Protein 1ORY (pdb70)

Secondary structure (P-SEA, 3-state):
ccccccccccccaaaaaaaaaaaaaaaaaaaaaaccccccaaaaaaaaaaaaaaaaaaaaaaaacccccccaaaaaaaaaaaaaaaaaacccccaaaaaaaaaaaaaaaaaaaaaaaac/caaaaaaaaaaaaaaaaaaaaaaaaacccccaaaaaaaac

CATH classification: 1.20.120.340

Radius of gyration: 15.21 Å; Cα contacts (8 Å, |Δi|>4): 193; chains: 2; bounding box: 34×36×42 Å

InterPro domains:
  IPR003713 Flagellar protein FliS [PF02561] (6-120)
  IPR003713 Flagellar protein FliS [PTHR34773] (3-123)
  IPR003713 Flagellar protein FliS [TIGR00208] (3-121)
  IPR003713 Flagellar protein FliS [cd16098] (18-120)
  IPR036584 Flagellar protein FliS superfamily [SSF101116] (3-123)

Organism: Aquifex aeolicus (strain VF5) (NCBI:txid224324)

Foldseek 3Di:
DDDLVVCVVVDDPLSVLLSLLVLLLVLLVLLLVLVVVCVDPVSVVSNLVSLVSNLVSLVVVLVVQDCVVCPVVNVVSNVVSVVSNVLSPDPDRDSVNSVVVSVVSVVVSVVSVVVVVVD/DVVVVVVVVVVVVVCCVPVVVVVCVVPVPDDVVVVVVVVD

Sequence (159 aa):
EAYFQNQVETATPLEQIILLYDKAIECLERAIEIYDQVNELEKRKEFVENIDRVYDIISALKSFLDHEKGKEIAKNLDTIYTIILNTLVKVDKTKEELQKILEILKDLREAWEEVKKKVNVDFAKEMTEFTKYQIRMQSGVAMLAQANALPQLVLQLLR

B-factor: mean 51.85, std 15.75, range [20.42, 112.34]

Solvent-accessible surface area: 8560 Å² total; per-residue (Å²): 179,64,113,28,42,111,66,3,135,123,15,68,78,8,46,15,0,14,16,0,0,24,33,0,5,78,12,0,72,76,0,20,108,1,56,109,75,54,153,114,151,100,57,120,104,48,20,58,102,20,12,73,68,0,78,68,0,0,38,6,0,61,84,17,17,40,94,154,122,0,121,87,0,0,140,26,0,32,40,0,0,44,16,0,19,86,8,4,96,83,151,93,35,53,66,91,18,0,69,54,0,24,85,0,0,85,44,0,56,99,0,0,64,38,1,83,141,165,117,124,11,77,106,0,52,120,36,0,114,120,0,29,106,17,0,80,167,62,31,46,24,0,53,88,0,0,18,71,16,128,62,134,58,0,42,114,13,0,182

Nearest PDB structures (foldseek):
  1ory-assembly1_A  TM=1.008E+00  e=1.054E-14  Aquifex aeolicus VF5
  4iwb-assembly1_A  TM=9.654E-01  e=6.497E-13  Aquifex aeolicus
  4iwb-assembly2_B  TM=9.941E-01  e=4.965E-12  Aquifex aeolicus
  1orj-assembly2_B  TM=9.659E-01  e=3.232E-11  Aquifex aeolicus VF5
  1orj-assembly1_A  TM=9.182E-01  e=3.795E-11  Aquifex aeolicus VF5

Structure (mmCIF, N/CA/C/O backbone):
data_1ORY
#
_entry.id   1ORY
#
_cell.length_a   166.241
_cell.length_b   166.241
_cell.length_c   166.241
_cell.angle_alpha   90.00
_cell.angle_beta   90.00
_cell.angle_gamma   90.00
#
_symmetry.space_group_name_H-M   'I 41 3 2'
#
loop_
_entity.id
_entity.type
_entity.pdbx_description
1 polymer 'flagellar protein FliS'
2 polymer Flagellin
3 non-polymer 'PHOSPHATE ION'
4 water water
#
loop_
_atom_site.group_PDB
_atom_site.id
_atom_site.type_symbol
_atom_site.label_atom_id
_atom_site.label_alt_id
_atom_site.label_comp_id
_atom_site.label_asym_id
_atom_site.label_entity_id
_atom_site.label_seq_id
_atom_site.pdbx_PDB_ins_code
_atom_site.Cartn_x
_atom_site.Cartn_y
_atom_site.Cartn_z
_atom_site.occupancy
_atom_site.B_iso_or_equiv
_atom_site.auth_seq_id
_atom_site.auth_comp_id
_atom_site.auth_asym_id
_atom_site.auth_atom_id
_atom_site.pdbx_PDB_model_num
ATOM 1 N N . GLU A 1 6 ? 134.263 128.881 109.852 1.00 65.73 1006 GLU A N 1
ATOM 2 C CA . GLU A 1 6 ? 134.767 130.291 109.872 1.00 64.40 1006 GLU A CA 1
ATOM 3 C C . GLU A 1 6 ? 136.069 130.578 110.622 1.00 60.86 1006 GLU A C 1
ATOM 4 O O . GLU A 1 6 ? 136.329 130.063 111.715 1.00 60.26 1006 GLU A O 1
ATOM 10 N N . ALA A 1 7 ? 136.894 131.422 110.012 1.00 53.95 1007 ALA A N 1
ATOM 11 C CA . ALA A 1 7 ? 138.238 131.643 110.514 1.00 48.32 1007 ALA A CA 1
ATOM 12 C C . ALA A 1 7 ? 138.128 132.627 111.679 1.00 44.56 1007 ALA A C 1
ATOM 13 O O . ALA A 1 7 ? 137.233 133.475 111.690 1.00 44.13 1007 ALA A O 1
ATOM 15 N N . TYR A 1 8 ? 139.007 132.500 112.667 1.00 37.69 1008 TYR A N 1
ATOM 16 C CA . TYR A 1 8 ? 139.106 133.462 113.756 1.00 37.54 1008 TYR A CA 1
ATOM 17 C C . TYR A 1 8 ? 139.388 134.885 113.221 1.00 40.43 1008 TYR A C 1
ATOM 18 O O . TYR A 1 8 ? 140.473 135.158 112.689 1.00 37.60 1008 TYR A O 1
ATOM 27 N N . PHE A 1 9 ? 138.425 135.797 113.400 1.00 42.58 1009 PHE A N 1
ATOM 28 C CA . PHE A 1 9 ? 138.541 137.191 112.942 1.00 37.34 1009 PHE A CA 1
ATOM 29 C C . PHE A 1 9 ? 139.870 137.846 113.299 1.00 36.96 1009 PHE A C 1
ATOM 30 O O . PHE A 1 9 ? 140.449 138.519 112.457 1.00 39.27 1009 PHE A O 1
ATOM 38 N N . GLN A 1 10 ? 140.352 137.705 114.525 1.00 35.49 1010 GLN A N 1
ATOM 39 C CA . GLN A 1 10 ? 141.512 138.472 114.986 1.00 37.53 1010 GLN A CA 1
ATOM 40 C C . GLN A 1 10 ? 142.739 138.135 114.157 1.00 41.35 1010 GLN A C 1
ATOM 41 O O . GLN A 1 10 ? 143.695 138.913 114.046 1.00 37.58 1010 GLN A O 1
ATOM 47 N N . ASN A 1 11 ? 142.719 136.911 113.652 1.00 39.55 1011 ASN A N 1
ATOM 48 C CA . ASN A 1 11 ? 143.829 136.462 112.853 1.00 43.25 1011 ASN A CA 1
ATOM 49 C C . ASN A 1 11 ? 143.806 137.047 111.439 1.00 44.55 1011 ASN A C 1
ATOM 50 O O . ASN A 1 11 ? 144.682 136.762 110.638 1.00 45.77 1011 ASN A O 1
ATOM 55 N N . GLN A 1 12 ? 142.801 137.838 111.092 1.00 42.09 1012 GLN A N 1
ATOM 56 C CA . GLN A 1 12 ? 142.738 138.291 109.717 1.00 39.70 1012 GLN A CA 1
ATOM 57 C C . GLN A 1 12 ? 143.215 139.722 109.653 1.00 41.03 1012 GLN A C 1
ATOM 58 O O . GLN A 1 12 ? 143.495 140.233 108.584 1.00 41.49 1012 GLN A O 1
ATOM 64 N N . VAL A 1 13 ? 143.387 140.360 110.808 1.00 39.32 1013 VAL A N 1
ATOM 65 C CA . VAL A 1 13 ? 143.780 141.737 110.745 1.00 40.66 1013 VAL A CA 1
ATOM 66 C C . VAL A 1 13 ? 145.035 141.942 109.902 1.00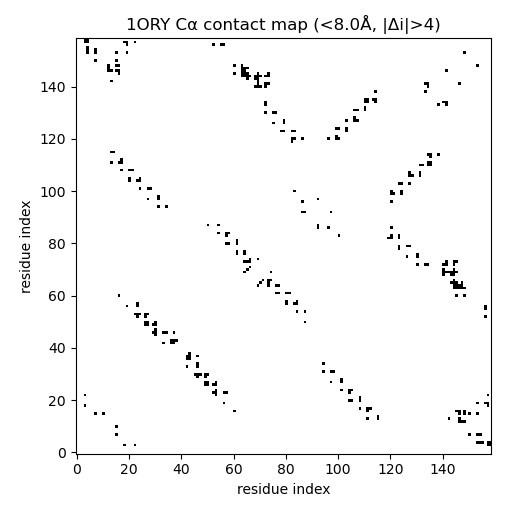 43.94 1013 VAL A C 1
ATOM 67 O O . VAL A 1 13 ? 145.144 142.888 109.118 1.00 47.30 1013 VAL A O 1
ATOM 71 N N . GLU A 1 14 ? 146.033 141.092 110.072 1.00 42.89 1014 GLU A N 1
ATOM 72 C CA . GLU A 1 14 ? 147.318 141.533 109.553 1.00 40.52 1014 GLU A CA 1
ATOM 73 C C . GLU A 1 14 ? 147.440 141.286 108.048 1.00 39.08 1014 GLU A C 1
ATOM 74 O O . GLU A 1 14 ? 148.368 141.770 107.421 1.00 42.34 1014 GLU A O 1
ATOM 80 N N . THR A 1 15 ? 146.466 140.598 107.454 1.00 36.58 1015 THR A N 1
ATOM 81 C CA . THR A 1 15 ? 146.312 140.544 105.999 1.00 38.11 1015 THR A CA 1
ATOM 82 C C . THR A 1 15 ? 145.086 141.356 105.540 1.00 36.05 1015 THR A C 1
ATOM 83 O O . THR A 1 15 ? 144.624 141.160 104.441 1.00 34.47 1015 THR A O 1
ATOM 87 N N . ALA A 1 16 ? 144.562 142.273 106.346 1.00 37.33 1016 ALA A N 1
ATOM 88 C CA . ALA A 1 16 ? 143.399 143.063 105.940 1.00 39.28 1016 ALA A CA 1
ATOM 89 C C . ALA A 1 16 ? 143.760 144.525 105.588 1.00 37.87 1016 ALA A C 1
ATOM 90 O O . ALA A 1 16 ? 144.308 145.266 106.398 1.00 31.73 1016 ALA A O 1
ATOM 92 N N . THR A 1 17 ? 143.360 144.958 104.400 1.00 35.26 1017 THR A N 1
ATOM 93 C CA . THR A 1 17 ? 143.267 146.379 104.059 1.00 37.91 1017 THR A CA 1
ATOM 94 C C . THR A 1 17 ? 142.456 147.166 105.066 1.00 36.79 1017 THR A C 1
ATOM 95 O O . THR A 1 17 ? 141.765 146.578 105.882 1.00 39.67 1017 THR A O 1
ATOM 99 N N . PRO A 1 18 ? 142.543 148.492 105.024 1.00 40.07 1018 PRO A N 1
ATOM 100 C CA . PRO A 1 18 ? 141.779 149.318 105.965 1.00 37.98 1018 PRO A CA 1
ATOM 101 C C . PRO A 1 18 ? 140.278 149.071 105.827 1.00 40.28 1018 PRO A C 1
ATOM 102 O O . PRO A 1 18 ? 139.475 149.203 106.777 1.00 39.94 1018 PRO A O 1
ATOM 106 N N . LEU A 1 19 ? 139.880 148.696 104.619 1.00 37.38 1019 LEU A N 1
ATOM 107 C CA . LEU A 1 19 ? 138.449 148.532 104.435 1.00 41.53 1019 LEU A CA 1
ATOM 108 C C . LEU A 1 19 ? 138.009 147.159 104.961 1.00 39.69 1019 LEU A C 1
ATOM 109 O O . LEU A 1 19 ? 136.982 147.058 105.628 1.00 40.62 1019 LEU A O 1
ATOM 114 N N . GLU A 1 20 ? 138.782 146.123 104.647 1.00 37.13 1020 GLU A N 1
ATOM 115 C CA . GLU A 1 20 ? 138.563 144.813 105.229 1.00 36.96 1020 GLU A CA 1
ATOM 116 C C . GLU A 1 20 ? 138.568 144.877 106.757 1.00 37.68 1020 GLU A C 1
ATOM 117 O O . GLU A 1 20 ? 137.768 144.206 107.385 1.00 34.78 1020 GLU A O 1
ATOM 123 N N . GLN A 1 21 ? 139.359 145.763 107.351 1.00 34.17 1021 GLN A N 1
ATOM 124 C CA . GLN A 1 21 ? 139.338 145.886 108.796 1.00 34.82 1021 GLN A CA 1
ATOM 125 C C . GLN A 1 21 ? 138.000 146.408 109.295 1.00 38.91 1021 GLN A C 1
ATOM 126 O O . GLN A 1 21 ? 137.522 145.996 110.366 1.00 40.70 1021 GLN A O 1
ATOM 132 N N . ILE A 1 22 ? 137.391 147.323 108.535 1.00 40.02 1022 ILE A N 1
ATOM 133 C CA . ILE A 1 22 ? 136.086 147.866 108.910 1.00 35.53 1022 ILE A CA 1
ATOM 134 C C . ILE A 1 22 ? 135.041 146.777 108.770 1.00 35.34 1022 ILE A C 1
ATOM 135 O O . ILE A 1 22 ? 134.162 146.629 109.608 1.00 31.63 1022 ILE A O 1
ATOM 140 N N . ILE A 1 23 ? 135.135 145.976 107.718 1.00 34.71 1023 ILE A N 1
ATOM 141 C CA . ILE A 1 23 ? 134.158 144.909 107.568 1.00 34.29 1023 ILE A CA 1
ATOM 142 C C . ILE A 1 23 ? 134.284 143.859 108.699 1.00 38.43 1023 ILE A C 1
ATOM 143 O O . ILE A 1 23 ? 133.279 143.409 109.257 1.00 35.71 1023 ILE A O 1
ATOM 148 N N . LEU A 1 24 ? 135.515 143.442 109.018 1.00 38.31 1024 LEU A N 1
ATOM 149 C CA . LEU A 1 24 ? 135.792 142.479 110.091 1.00 37.84 1024 LEU A CA 1
ATOM 150 C C . LEU A 1 24 ? 135.147 142.972 111.385 1.00 33.42 1024 LEU A C 1
ATOM 151 O O . LEU A 1 24 ? 134.514 142.205 112.088 1.00 31.65 1024 LEU A O 1
ATOM 156 N N . LEU A 1 25 ? 135.281 144.256 111.692 1.00 36.84 1025 LEU A N 1
ATOM 157 C CA . LEU A 1 25 ? 134.599 144.817 112.852 1.00 34.70 1025 LEU A CA 1
ATOM 158 C C . LEU A 1 25 ? 133.077 144.680 112.688 1.00 37.38 1025 LEU A C 1
ATOM 159 O O . LEU A 1 25 ? 132.399 144.313 113.647 1.00 33.93 1025 LEU A O 1
ATOM 164 N N . TYR A 1 26 ? 132.521 144.868 111.492 1.00 33.17 1026 TYR A N 1
ATOM 165 C CA . TYR A 1 26 ? 131.073 144.683 111.381 1.00 34.45 1026 TYR A CA 1
ATOM 166 C C . TYR A 1 26 ? 130.671 143.232 111.621 1.00 34.77 1026 TYR A C 1
ATOM 167 O O . TYR A 1 26 ? 129.668 142.962 112.281 1.00 37.76 1026 TYR A O 1
ATOM 176 N N . ASP A 1 27 ? 131.429 142.313 111.029 1.00 37.18 1027 ASP A N 1
ATOM 177 C CA . ASP A 1 27 ? 131.259 140.862 111.130 1.00 36.34 1027 ASP A CA 1
ATOM 178 C C . ASP A 1 27 ? 131.211 140.459 112.606 1.00 37.99 1027 ASP A C 1
ATOM 179 O O . ASP A 1 27 ? 130.361 139.691 113.047 1.00 35.67 1027 ASP A O 1
ATOM 184 N N . LYS A 1 28 ? 132.119 141.033 113.375 1.00 34.01 1028 LYS A N 1
ATOM 185 C CA . LYS A 1 28 ? 132.226 140.699 114.776 1.00 34.19 1028 LYS A CA 1
ATOM 186 C C . LYS A 1 28 ? 131.039 141.293 115.520 1.00 34.94 1028 LYS A C 1
ATOM 187 O O . LYS A 1 28 ? 130.483 140.664 116.418 1.00 39.34 1028 LYS A O 1
ATOM 193 N N . ALA A 1 29 ? 130.711 142.554 115.236 1.00 36.20 1029 ALA A N 1
ATOM 194 C CA . ALA A 1 29 ? 129.554 143.197 115.853 1.00 35.11 1029 ALA A CA 1
ATOM 195 C C . ALA A 1 29 ? 128.282 142.434 115.481 1.00 32.18 1029 ALA A C 1
ATOM 196 O O . ALA A 1 29 ? 127.437 142.227 116.315 1.00 32.05 1029 ALA A O 1
ATOM 198 N N . ILE A 1 30 ? 128.138 141.982 114.248 1.00 30.39 1030 ILE A N 1
ATOM 199 C CA . ILE A 1 30 ? 126.905 141.303 113.906 1.00 34.43 1030 ILE A CA 1
ATOM 200 C C . ILE A 1 30 ? 126.856 139.964 114.671 1.00 38.88 1030 ILE A C 1
ATOM 201 O O . ILE A 1 30 ? 125.818 139.571 115.214 1.00 43.52 1030 ILE A O 1
ATOM 206 N N . GLU A 1 31 ? 127.971 139.241 114.735 1.00 40.07 1031 GLU A N 1
ATOM 207 C CA . GLU A 1 31 ? 128.011 137.955 115.435 1.00 37.58 1031 GLU A CA 1
ATOM 208 C C . GLU A 1 31 ? 127.654 138.049 116.929 1.00 34.14 1031 GLU A C 1
ATOM 209 O O . GLU A 1 31 ? 126.837 137.270 117.439 1.00 33.87 1031 GLU A O 1
ATOM 215 N N . CYS A 1 32 ? 128.247 139.016 117.618 1.00 29.62 1032 CYS A N 1
ATOM 216 C CA . CYS A 1 32 ? 127.880 139.306 118.990 1.00 31.55 1032 CYS A CA 1
ATOM 217 C C . CYS A 1 32 ? 126.438 139.747 119.186 1.00 37.06 1032 CYS A C 1
ATOM 218 O O . CYS A 1 32 ? 125.761 139.359 120.157 1.00 37.70 1032 CYS A O 1
ATOM 221 N N . LEU A 1 33 ? 125.950 140.555 118.250 1.00 39.19 1033 LEU A N 1
ATOM 222 C CA . LEU A 1 33 ? 124.581 141.029 118.350 1.00 39.05 1033 LEU A CA 1
ATOM 223 C C . LEU A 1 33 ? 123.676 139.822 118.120 1.00 37.14 1033 LEU A C 1
ATOM 224 O O . LEU A 1 33 ? 122.711 139.653 118.856 1.00 38.08 1033 LEU A O 1
ATOM 229 N N . GLU A 1 34 ? 123.984 138.968 117.144 1.00 35.87 1034 GLU A N 1
ATOM 230 C CA . GLU A 1 34 ? 123.157 137.788 116.917 1.00 36.68 1034 GLU A CA 1
ATOM 231 C C . GLU A 1 34 ? 123.105 136.931 118.185 1.00 42.13 1034 GLU A C 1
ATOM 232 O O . GLU A 1 34 ? 122.055 136.374 118.521 1.00 41.20 1034 GLU A O 1
ATOM 238 N N . ARG A 1 35 ? 124.223 136.834 118.907 1.00 41.38 1035 ARG A N 1
ATOM 239 C CA . ARG A 1 35 ? 124.249 135.926 120.040 1.00 40.71 1035 ARG A CA 1
ATOM 240 C C . ARG A 1 35 ? 123.395 136.522 121.155 1.00 40.38 1035 ARG A C 1
ATOM 241 O O . ARG A 1 35 ? 122.646 135.797 121.801 1.00 39.06 1035 ARG A O 1
ATOM 249 N N . ALA A 1 36 ? 123.518 137.825 121.383 1.00 39.09 1036 ALA A N 1
ATOM 250 C CA . ALA A 1 36 ? 122.753 138.500 122.430 1.00 40.24 1036 ALA A CA 1
ATOM 251 C C . ALA A 1 36 ? 121.246 138.370 122.186 1.00 41.97 1036 ALA A C 1
ATOM 252 O O . ALA A 1 36 ? 120.469 138.171 123.120 1.00 45.14 1036 ALA A O 1
ATOM 254 N N . ILE A 1 37 ? 120.834 138.466 120.928 1.00 43.67 1037 ILE A N 1
ATOM 255 C CA . ILE A 1 37 ? 119.441 138.256 120.553 1.00 41.68 1037 ILE A CA 1
ATOM 256 C C . ILE A 1 37 ? 119.027 136.801 120.783 1.00 44.42 1037 ILE A C 1
ATOM 257 O O . ILE A 1 37 ? 117.911 136.513 121.227 1.00 43.00 1037 ILE A O 1
ATOM 262 N N . GLU A 1 38 ? 119.911 135.864 120.454 1.00 45.98 1038 GLU A N 1
ATOM 263 C CA . GLU A 1 38 ? 119.568 134.444 120.581 1.00 43.83 1038 GLU A CA 1
ATOM 264 C C . GLU A 1 38 ? 119.280 134.068 122.029 1.00 41.00 1038 GLU A C 1
ATOM 265 O O . GLU A 1 38 ? 118.451 133.205 122.286 1.00 43.46 1038 GLU A O 1
ATOM 271 N N . ILE A 1 39 ? 119.982 134.694 122.967 1.00 40.39 1039 ILE A N 1
ATOM 272 C CA . ILE A 1 39 ? 119.895 134.341 124.391 1.00 42.68 1039 ILE A CA 1
ATOM 273 C C . ILE A 1 39 ? 119.130 135.391 125.211 1.00 41.48 1039 ILE A C 1
ATOM 274 O O . ILE A 1 39 ? 119.158 135.359 126.430 1.00 39.75 1039 ILE A O 1
ATOM 279 N N . TYR A 1 40 ? 118.468 136.337 124.545 1.00 42.78 1040 TYR A N 1
ATOM 280 C CA . TYR A 1 40 ? 117.796 137.458 125.208 1.00 39.67 1040 TYR A CA 1
ATOM 281 C C . TYR A 1 40 ? 116.723 136.946 126.195 1.00 40.09 1040 TYR A C 1
ATOM 282 O O . TYR A 1 40 ? 116.552 137.478 127.274 1.00 38.14 1040 TYR A O 1
ATOM 291 N N . ASP A 1 41 ? 115.988 135.905 125.824 1.00 38.66 1041 ASP A N 1
ATOM 292 C CA . ASP A 1 41 ? 114.934 135.369 126.663 1.00 42.12 1041 ASP A CA 1
ATOM 293 C C . ASP A 1 41 ? 115.433 134.442 127.772 1.00 45.04 1041 ASP A C 1
ATOM 294 O O . ASP A 1 41 ? 114.626 133.939 128.553 1.00 45.59 1041 ASP A O 1
ATOM 299 N N . GLN A 1 42 ? 116.741 134.195 127.841 1.00 42.16 1042 GLN A N 1
ATOM 300 C CA . GLN A 1 42 ? 117.248 133.137 128.700 1.00 39.78 1042 GLN A CA 1
ATOM 301 C C . GLN A 1 42 ? 117.984 133.768 129.876 1.00 38.05 1042 GLN A C 1
ATOM 302 O O . GLN A 1 42 ? 118.576 133.127 130.733 1.00 42.56 1042 GLN A O 1
ATOM 308 N N . VAL A 1 43 ? 117.884 135.074 129.958 1.00 35.76 1043 VAL A N 1
ATOM 309 C CA . VAL A 1 43 ? 118.712 135.840 130.857 1.00 36.43 1043 VAL A CA 1
ATOM 310 C C . VAL A 1 43 ? 118.396 135.635 132.351 1.00 37.78 1043 VAL A C 1
ATOM 311 O O . VAL A 1 43 ? 119.165 136.060 133.238 1.00 34.34 1043 VAL A O 1
ATOM 315 N N . ASN A 1 44 ? 117.316 134.920 132.675 1.00 36.30 1044 ASN A N 1
ATOM 316 C CA . ASN A 1 44 ? 117.233 134.407 134.060 1.00 40.27 1044 ASN A CA 1
ATOM 317 C C . ASN A 1 44 ? 118.202 133.292 134.517 1.00 38.29 1044 ASN A C 1
ATOM 318 O O . ASN A 1 44 ? 118.380 133.094 135.716 1.00 38.29 1044 ASN A O 1
ATOM 323 N N . GLU A 1 45 ? 118.819 132.558 133.590 1.00 37.08 1045 GLU A N 1
ATOM 324 C CA . GLU A 1 45 ? 120.036 131.783 133.887 1.00 32.30 1045 GLU A CA 1
ATOM 325 C C . GLU A 1 45 ? 121.290 132.636 134.096 1.00 35.74 1045 GLU A C 1
ATOM 326 O O . GLU A 1 45 ? 121.560 133.546 133.315 1.00 37.46 1045 GLU A O 1
ATOM 332 N N . LEU A 1 46 ? 122.054 132.370 135.150 1.00 35.80 1046 LEU A N 1
ATOM 333 C CA . LEU A 1 46 ? 123.168 133.239 135.511 1.00 38.65 1046 LEU A CA 1
ATOM 334 C C . LEU A 1 46 ? 124.162 133.469 134.359 1.00 39.81 1046 LEU A C 1
ATOM 335 O O . LEU A 1 46 ? 124.660 134.577 134.141 1.00 38.12 1046 LEU A O 1
ATOM 340 N N . GLU A 1 47 ? 124.447 132.393 133.638 1.00 38.21 1047 GLU A N 1
ATOM 341 C CA . GLU A 1 47 ? 125.519 132.370 132.670 1.00 40.27 1047 GLU A CA 1
ATOM 342 C C . GLU A 1 47 ? 125.003 133.089 131.427 1.00 41.12 1047 GLU A C 1
ATOM 343 O O . GLU A 1 47 ? 125.742 133.781 130.727 1.00 36.38 1047 GLU A O 1
ATOM 349 N N . LYS A 1 48 ? 123.719 132.911 131.150 1.00 36.32 1048 LYS A N 1
ATOM 350 C CA . LYS A 1 48 ? 123.179 133.467 129.931 1.00 36.04 1048 LYS A CA 1
ATOM 351 C C . LYS A 1 48 ? 123.114 134.983 130.028 1.00 37.78 1048 LYS A C 1
ATOM 352 O O . LYS A 1 48 ? 123.434 135.678 129.070 1.00 42.33 1048 LYS A O 1
ATOM 358 N N . ARG A 1 49 ? 122.787 135.507 131.202 1.00 37.78 1049 ARG A N 1
ATOM 359 C CA . ARG A 1 49 ? 122.913 136.926 131.448 1.00 39.15 1049 ARG A CA 1
ATOM 360 C C . ARG A 1 49 ? 124.325 137.517 131.449 1.00 39.36 1049 ARG A C 1
ATOM 361 O O . ARG A 1 49 ? 124.531 138.685 131.139 1.00 43.84 1049 ARG A O 1
ATOM 369 N N . LYS A 1 50 ? 125.288 136.742 131.911 1.00 43.21 1050 LYS A N 1
ATOM 370 C CA . LYS A 1 50 ? 126.698 137.084 131.818 1.00 41.96 1050 LYS A CA 1
ATOM 371 C C . LYS A 1 50 ? 127.070 137.158 130.350 1.00 34.78 1050 LYS A C 1
ATOM 372 O O . LYS A 1 50 ? 127.531 138.179 129.864 1.00 37.12 1050 LYS A O 1
ATOM 378 N N . GLU A 1 51 ? 126.850 136.074 129.623 1.00 34.06 1051 GLU A N 1
ATOM 379 C CA . GLU A 1 51 ? 127.074 136.085 128.188 1.00 35.69 1051 GLU A CA 1
ATOM 380 C C . GLU A 1 51 ? 126.386 137.294 127.488 1.00 38.62 1051 GLU A C 1
ATOM 381 O O . GLU A 1 51 ? 126.970 137.949 126.630 1.00 41.81 1051 GLU A O 1
ATOM 387 N N . PHE A 1 52 ? 125.134 137.575 127.811 1.00 38.79 1052 PHE A N 1
ATOM 388 C CA . PHE A 1 52 ? 124.353 138.597 127.106 1.00 38.57 1052 PHE A CA 1
ATOM 389 C C . PHE A 1 52 ? 124.958 139.993 127.225 1.00 37.62 1052 PHE A C 1
ATOM 390 O O . PHE A 1 52 ? 125.046 140.741 126.252 1.00 35.73 1052 PHE A O 1
ATOM 398 N N . VAL A 1 53 ? 125.378 140.323 128.4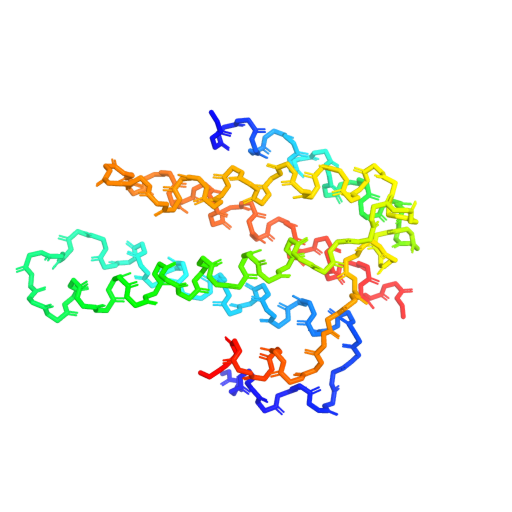37 1.00 35.66 1053 VAL A N 1
ATOM 399 C CA . VAL A 1 53 ? 125.996 141.602 128.732 1.00 37.99 1053 VAL A CA 1
ATOM 400 C C . VAL A 1 53 ? 127.390 141.724 128.131 1.00 38.94 1053 VAL A C 1
ATOM 401 O O . VAL A 1 53 ? 127.790 142.781 127.648 1.00 41.23 1053 VAL A O 1
ATOM 405 N N . GLU A 1 54 ? 128.165 140.647 128.156 1.00 42.54 1054 GLU A N 1
ATOM 406 C CA . GLU A 1 54 ? 129.472 140.632 127.498 1.00 40.29 1054 GLU A CA 1
ATOM 407 C C . GLU A 1 54 ? 129.331 140.993 126.036 1.00 38.93 1054 GLU A C 1
ATOM 408 O O . GLU A 1 54 ? 130.157 141.718 125.473 1.00 34.93 1054 GLU A O 1
ATOM 414 N N . ASN A 1 55 ? 128.323 140.389 125.413 1.00 38.02 1055 ASN A N 1
ATOM 415 C CA . ASN A 1 55 ? 128.090 140.564 123.983 1.00 39.08 1055 ASN A CA 1
ATOM 416 C C . ASN A 1 55 ? 127.559 141.972 123.645 1.00 40.63 1055 ASN A C 1
ATOM 417 O O . ASN A 1 55 ? 128.088 142.610 122.736 1.00 42.21 1055 ASN A O 1
ATOM 422 N N . ILE A 1 56 ? 126.579 142.495 124.389 1.00 39.89 1056 ILE A N 1
ATOM 423 C CA . ILE A 1 56 ? 126.115 143.878 124.184 1.00 39.03 1056 ILE A CA 1
ATOM 424 C C . ILE A 1 56 ? 127.308 144.823 124.368 1.00 37.90 1056 ILE A C 1
ATOM 425 O O . ILE A 1 56 ? 127.436 145.799 123.652 1.00 39.32 1056 ILE A O 1
ATOM 430 N N . ASP A 1 57 ? 128.150 144.576 125.365 1.00 37.16 1057 ASP A N 1
ATOM 431 C CA . ASP A 1 57 ? 129.346 145.393 125.559 1.00 39.13 1057 ASP A CA 1
ATOM 432 C C . ASP A 1 57 ? 130.298 145.401 124.376 1.00 42.22 1057 ASP A C 1
ATOM 433 O O . ASP A 1 57 ? 130.835 146.463 124.05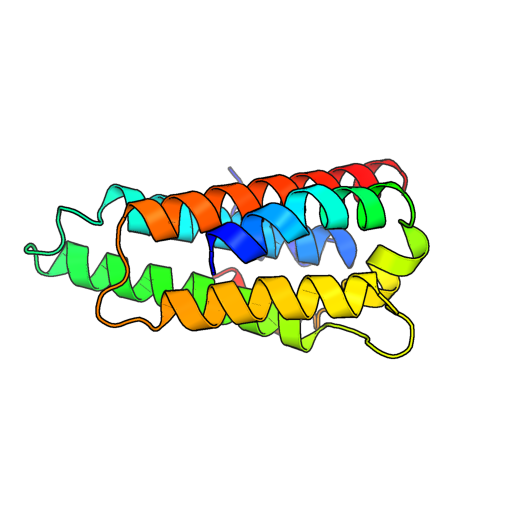6 1.00 41.73 1057 ASP A O 1
ATOM 438 N N . ARG A 1 58 ? 130.553 144.233 123.780 1.00 37.81 1058 ARG A N 1
ATOM 439 C CA . ARG A 1 58 ? 131.440 144.183 122.633 1.00 36.50 1058 ARG A CA 1
ATOM 440 C C . ARG A 1 58 ? 130.835 144.967 121.475 1.00 37.90 1058 ARG A C 1
ATOM 441 O O . ARG A 1 58 ? 131.575 145.635 120.738 1.00 40.02 1058 ARG A O 1
ATOM 449 N N . VAL A 1 59 ? 129.515 144.852 121.298 1.00 39.89 1059 VAL A N 1
ATOM 450 C CA . VAL A 1 59 ? 128.823 145.460 120.163 1.00 37.84 1059 VAL A CA 1
ATOM 451 C C . VAL A 1 59 ? 128.946 146.959 120.414 1.00 39.65 1059 VAL A C 1
ATOM 452 O O . VAL A 1 59 ? 129.352 147.739 119.556 1.00 40.88 1059 VAL A O 1
ATOM 456 N N . TYR A 1 60 ? 128.748 147.355 121.660 1.00 40.80 1060 TYR A N 1
ATOM 457 C CA . TYR A 1 60 ? 128.922 148.757 122.003 1.00 42.89 1060 TYR A CA 1
ATOM 458 C C . TYR A 1 60 ? 130.342 149.254 121.716 1.00 44.74 1060 TYR A C 1
ATOM 459 O O . TYR A 1 60 ? 130.533 150.312 121.099 1.00 47.64 1060 TYR A O 1
ATOM 468 N N . ASP A 1 61 ? 131.343 148.509 122.190 1.00 43.55 1061 ASP A N 1
ATOM 469 C CA . ASP A 1 61 ? 132.747 148.893 122.073 1.00 40.62 1061 ASP A CA 1
ATOM 470 C C . ASP A 1 61 ? 133.125 149.024 120.589 1.00 39.33 1061 ASP A C 1
ATOM 471 O O . ASP A 1 61 ? 133.910 149.892 120.209 1.00 36.59 1061 ASP A O 1
ATOM 476 N N . ILE A 1 62 ? 132.610 148.122 119.757 1.00 36.17 1062 ILE A N 1
ATOM 477 C CA . ILE A 1 62 ? 132.968 148.142 118.343 1.00 37.16 1062 ILE A CA 1
ATOM 478 C C . ILE A 1 62 ? 132.294 149.310 117.631 1.00 41.47 1062 ILE A C 1
ATOM 479 O O . ILE A 1 62 ? 132.936 150.044 116.878 1.00 42.64 1062 ILE A O 1
ATOM 484 N N . ILE A 1 63 ? 130.990 149.471 117.872 1.00 42.31 1063 ILE A N 1
ATOM 485 C CA . ILE A 1 63 ? 130.231 150.559 117.283 1.00 41.36 1063 ILE A CA 1
ATOM 486 C C . ILE A 1 63 ? 130.838 151.875 117.807 1.00 42.87 1063 ILE A C 1
ATOM 487 O O . ILE A 1 63 ? 131.097 152.810 117.078 1.00 39.13 1063 ILE A O 1
ATOM 492 N N . SER A 1 64 ? 131.139 151.975 119.085 1.00 43.15 1064 SER A N 1
ATOM 493 C CA . SER A 1 64 ? 131.809 153.192 119.504 1.00 43.44 1064 SER A CA 1
ATOM 494 C C . SER A 1 64 ? 133.226 153.390 118.938 1.00 46.24 1064 SER A C 1
ATOM 495 O O . SER A 1 64 ? 133.777 154.498 118.905 1.00 46.11 1064 SER A O 1
ATOM 498 N N . ALA A 1 65 ? 133.844 152.318 118.450 1.00 50.52 1065 ALA A N 1
ATOM 499 C CA . ALA A 1 65 ? 135.157 152.484 117.832 1.00 46.24 1065 ALA A CA 1
ATOM 500 C C . ALA A 1 65 ? 134.943 153.032 116.423 1.00 44.39 1065 ALA A C 1
ATOM 501 O O . ALA A 1 65 ? 135.660 153.918 115.960 1.00 44.49 1065 ALA A O 1
ATOM 503 N N . LEU A 1 66 ? 133.996 152.437 115.715 1.00 40.55 1066 LEU A N 1
ATOM 504 C CA . LEU A 1 66 ? 133.716 152.834 114.355 1.00 40.03 1066 LEU A CA 1
ATOM 505 C C . LEU A 1 66 ? 133.325 154.330 114.289 1.00 45.60 1066 LEU A C 1
ATOM 506 O O . LEU A 1 66 ? 133.690 155.046 113.357 1.00 45.90 1066 LEU A O 1
ATOM 511 N N . LYS A 1 67 ? 132.615 154.823 115.297 1.00 48.83 1067 LYS A N 1
ATOM 512 C CA . LYS A 1 67 ? 132.243 156.230 115.373 1.00 53.47 1067 LYS A CA 1
ATOM 513 C C . LYS A 1 67 ? 133.474 157.109 115.552 1.00 53.15 1067 LYS A C 1
ATOM 514 O O . LYS A 1 67 ? 133.560 158.177 114.955 1.00 51.69 1067 LYS A O 1
ATOM 520 N N . SER A 1 68 ? 134.393 156.660 116.403 1.00 51.78 1068 SER A N 1
ATOM 521 C CA . SER A 1 68 ? 135.628 157.380 116.675 1.00 47.61 1068 SER A CA 1
ATOM 522 C C . SER A 1 68 ? 136.565 157.391 115.465 1.00 47.19 1068 SER A C 1
ATOM 523 O O . SER A 1 68 ? 137.500 158.185 115.424 1.00 50.26 1068 SER A O 1
ATOM 526 N N . PHE A 1 69 ? 136.310 156.565 114.459 1.00 44.86 1069 PHE A N 1
ATOM 527 C CA . PHE A 1 69 ? 137.178 156.521 113.285 1.00 48.12 1069 PHE A CA 1
ATOM 528 C C . PHE A 1 69 ? 136.614 157.463 112.217 1.00 51.87 1069 PHE A C 1
ATOM 529 O O . PHE A 1 69 ? 137.149 157.533 111.104 1.00 52.45 1069 PHE A O 1
ATOM 537 N N . LEU A 1 70 ? 135.477 158.104 112.495 1.00 52.77 1070 LEU A N 1
ATOM 538 C CA . LEU A 1 70 ? 134.801 158.916 111.469 1.00 54.63 1070 LEU A CA 1
ATOM 539 C C . LEU A 1 70 ? 135.598 160.187 111.153 1.00 53.58 1070 LEU A C 1
ATOM 540 O O . LEU A 1 70 ? 135.925 160.973 112.054 1.00 49.26 1070 LEU A O 1
ATOM 545 N N . ASP A 1 71 ? 135.956 160.359 109.882 1.00 54.49 1071 ASP A N 1
ATOM 546 C CA . ASP A 1 71 ? 136.596 161.610 109.456 1.00 56.48 1071 ASP A CA 1
ATOM 547 C C . ASP A 1 71 ? 135.534 162.612 108.965 1.00 56.37 1071 ASP A C 1
ATOM 548 O O . ASP A 1 71 ? 135.029 162.487 107.853 1.00 52.75 1071 ASP A O 1
ATOM 553 N N . HIS A 1 72 ? 135.172 163.584 109.804 1.00 60.28 1072 HIS A N 1
ATOM 554 C CA . HIS A 1 72 ? 134.075 164.491 109.463 1.00 64.57 1072 HIS A CA 1
ATOM 555 C C . HIS A 1 72 ? 134.476 165.548 108.443 1.00 67.29 1072 HIS A C 1
ATOM 556 O O . HIS A 1 72 ? 133.651 165.951 107.624 1.00 69.56 1072 HIS A O 1
ATOM 563 N N . GLU A 1 73 ? 135.739 165.971 108.499 1.00 68.57 1073 GLU A N 1
ATOM 564 C CA . GLU A 1 73 ? 136.379 166.738 107.445 1.00 67.46 1073 GLU A CA 1
ATOM 565 C C . GLU A 1 73 ? 136.139 166.125 106.061 1.00 65.54 1073 GLU A C 1
ATOM 566 O O . GLU A 1 73 ? 135.365 166.684 105.288 1.00 65.22 1073 GLU A O 1
ATOM 572 N N . LYS A 1 74 ? 136.772 165.009 105.705 1.00 58.92 1074 LYS A N 1
ATOM 573 C CA . LYS A 1 74 ? 136.601 164.534 104.337 1.00 56.40 1074 LYS A CA 1
ATOM 574 C C . LYS A 1 74 ? 135.440 163.600 104.130 1.00 55.77 1074 LYS A C 1
ATOM 575 O O . LYS A 1 74 ? 135.139 163.213 103.004 1.00 54.63 1074 LYS A O 1
ATOM 581 N N . GLY A 1 75 ? 134.782 163.247 105.224 1.00 55.81 1075 GLY A N 1
ATOM 582 C CA . GLY A 1 75 ? 133.794 162.196 105.143 1.00 62.19 1075 GLY A CA 1
ATOM 583 C C . GLY A 1 75 ? 132.499 162.812 104.678 1.00 65.51 1075 GLY A C 1
ATOM 584 O O . GLY A 1 75 ? 131.713 162.206 103.946 1.00 63.61 1075 GLY A O 1
ATOM 585 N N . LYS A 1 76 ? 132.333 164.058 105.116 1.00 70.65 1076 LYS A N 1
ATOM 586 C CA . LYS A 1 76 ? 131.296 164.954 104.614 1.00 71.16 1076 LYS A CA 1
ATOM 587 C C . LYS A 1 76 ? 130.014 164.460 105.266 1.00 69.70 1076 LYS A C 1
ATOM 588 O O . LYS A 1 76 ? 129.876 164.555 106.488 1.00 66.69 1076 LYS A O 1
ATOM 594 N N . GLU A 1 77 ? 129.123 163.916 104.440 1.00 68.83 1077 GLU A N 1
ATOM 595 C CA . GLU A 1 77 ? 127.727 163.675 104.781 1.00 71.28 1077 GLU A CA 1
ATOM 596 C C . GLU A 1 77 ? 127.511 162.205 105.143 1.00 68.15 1077 GLU A C 1
ATOM 597 O O . GLU A 1 77 ? 126.770 161.907 106.081 1.00 66.53 1077 GLU A O 1
ATOM 603 N N . ILE A 1 78 ? 128.128 161.308 104.372 1.00 63.95 1078 ILE A N 1
ATOM 604 C CA . ILE A 1 78 ? 128.420 159.950 104.814 1.00 59.10 1078 ILE A CA 1
ATOM 605 C C . ILE A 1 78 ? 128.954 159.855 106.238 1.00 56.86 1078 ILE A C 1
ATOM 606 O O . ILE A 1 78 ? 128.340 159.215 107.093 1.00 56.38 1078 ILE A O 1
ATOM 611 N N . ALA A 1 79 ? 130.018 160.582 106.538 1.00 51.83 1079 ALA A N 1
ATOM 612 C CA . ALA A 1 79 ? 130.413 160.704 107.934 1.00 55.29 1079 ALA A CA 1
ATOM 613 C C . ALA A 1 79 ? 129.285 161.093 108.897 1.00 60.17 1079 ALA A C 1
ATOM 614 O O . ALA A 1 79 ? 129.154 160.553 110.001 1.00 62.18 1079 ALA A O 1
ATOM 616 N N . LYS A 1 80 ? 128.465 162.060 108.501 1.00 63.12 1080 LYS A N 1
ATOM 617 C CA . LYS A 1 80 ? 127.528 162.680 109.438 1.00 63.22 1080 LYS A CA 1
ATOM 618 C C . LYS A 1 80 ? 126.359 161.710 109.670 1.00 57.36 1080 LYS A C 1
ATOM 619 O O . LYS A 1 80 ? 125.841 161.558 110.772 1.00 52.60 1080 LYS A O 1
ATOM 625 N N . ASN A 1 81 ? 125.965 161.040 108.599 1.00 51.85 1081 ASN A N 1
ATOM 626 C CA . ASN A 1 81 ? 124.895 160.069 108.689 1.00 53.85 1081 ASN A CA 1
ATOM 627 C C . ASN A 1 81 ? 125.354 158.859 109.512 1.00 55.75 1081 ASN A C 1
ATOM 628 O O . ASN A 1 81 ? 124.806 158.661 110.593 1.00 59.37 1081 ASN A O 1
ATOM 633 N N . LEU A 1 82 ? 126.396 158.135 109.080 1.00 53.93 1082 LEU A N 1
ATOM 634 C CA . LEU A 1 82 ? 127.170 157.261 109.973 1.00 49.10 1082 LEU A CA 1
ATOM 635 C C . LEU A 1 82 ? 127.249 157.684 111.421 1.00 48.60 1082 LEU A C 1
ATOM 636 O O . LEU A 1 82 ? 126.871 156.914 112.294 1.00 52.04 1082 LEU A O 1
ATOM 641 N N . ASP A 1 83 ? 127.644 158.913 111.715 1.00 50.28 1083 ASP A N 1
ATOM 642 C CA . ASP A 1 83 ? 127.696 159.288 113.131 1.00 52.21 1083 ASP A CA 1
ATOM 643 C C . ASP A 1 83 ? 126.310 159.220 113.781 1.00 56.11 1083 ASP A C 1
ATOM 644 O O . ASP A 1 83 ? 126.133 158.890 114.973 1.00 54.73 1083 ASP A O 1
ATOM 649 N N . THR A 1 84 ? 125.313 159.538 112.960 1.00 56.28 1084 THR A N 1
ATOM 650 C CA . THR A 1 84 ? 123.945 159.640 113.452 1.00 58.95 1084 THR A CA 1
ATOM 651 C C . THR A 1 84 ? 123.387 158.243 113.736 1.00 55.08 1084 THR A C 1
ATOM 652 O O . THR A 1 84 ? 122.765 158.027 114.779 1.00 54.12 1084 THR A O 1
ATOM 656 N N . ILE A 1 85 ? 123.594 157.318 112.802 1.00 51.11 1085 ILE A N 1
ATOM 657 C CA . ILE A 1 85 ? 123.222 155.926 113.021 1.00 51.71 1085 ILE A CA 1
ATOM 658 C C . ILE A 1 85 ? 123.972 155.314 114.204 1.00 54.19 1085 ILE A C 1
ATOM 659 O O . ILE A 1 85 ? 123.347 154.681 115.045 1.00 56.67 1085 ILE A O 1
ATOM 664 N N . TYR A 1 86 ? 125.272 155.570 114.358 1.00 54.55 1086 TYR A N 1
ATOM 665 C CA . TYR A 1 86 ? 126.025 154.912 115.430 1.00 51.41 1086 TYR A CA 1
ATOM 666 C C . TYR A 1 86 ? 125.565 155.431 116.782 1.00 53.82 1086 TYR A C 1
ATOM 667 O O . TYR A 1 86 ? 125.521 154.688 117.768 1.00 58.58 1086 TYR A O 1
ATOM 676 N N . THR A 1 87 ? 125.253 156.720 116.844 1.00 53.99 1087 THR A N 1
ATOM 677 C CA . THR A 1 87 ? 124.841 157.302 118.117 1.00 52.76 1087 THR A CA 1
ATOM 678 C C . THR A 1 87 ? 123.516 156.719 118.579 1.00 52.19 1087 THR A C 1
ATOM 679 O O . THR A 1 87 ? 123.337 156.434 119.757 1.00 54.45 1087 THR A O 1
ATOM 683 N N . ILE A 1 88 ? 122.601 156.512 117.640 1.00 54.24 1088 ILE A N 1
ATOM 684 C CA . ILE A 1 88 ? 121.338 155.863 117.963 1.00 54.97 1088 ILE A CA 1
ATOM 685 C C . ILE A 1 88 ? 121.565 154.436 118.473 1.00 54.91 1088 ILE A C 1
ATOM 686 O O . ILE A 1 88 ? 121.127 154.098 119.574 1.00 54.00 1088 ILE A O 1
ATOM 691 N N . ILE A 1 89 ? 122.310 153.627 117.722 1.00 55.93 1089 ILE A N 1
ATOM 692 C CA . ILE A 1 89 ? 122.751 152.336 118.237 1.00 51.28 1089 ILE A CA 1
ATOM 693 C C . ILE A 1 89 ? 123.352 152.471 119.624 1.00 52.67 1089 ILE A C 1
ATOM 694 O O . ILE A 1 89 ? 122.906 151.819 120.567 1.00 52.17 1089 ILE A O 1
ATOM 699 N N . LEU A 1 90 ? 124.345 153.335 119.786 1.00 52.60 1090 LEU A N 1
ATOM 700 C CA . LEU A 1 90 ? 124.986 153.364 121.094 1.00 54.89 1090 LEU A CA 1
ATOM 701 C C . LEU A 1 90 ? 123.982 153.674 122.204 1.00 59.21 1090 LEU A C 1
ATOM 702 O O . LEU A 1 90 ? 124.060 153.116 123.320 1.00 57.41 1090 LEU A O 1
ATOM 707 N N . ASN A 1 91 ? 123.051 154.574 121.881 1.00 58.89 1091 ASN A N 1
ATOM 708 C CA . ASN A 1 91 ? 122.085 155.058 122.864 1.00 61.09 1091 ASN A CA 1
ATOM 709 C C . ASN A 1 91 ? 121.048 154.000 123.193 1.00 58.05 1091 ASN A C 1
ATOM 710 O O . ASN A 1 91 ? 120.606 153.932 124.326 1.00 58.79 1091 ASN A O 1
ATOM 715 N N . THR A 1 92 ? 120.616 153.237 122.195 1.00 55.54 1092 THR A N 1
ATOM 716 C CA . THR A 1 92 ? 119.812 152.052 122.425 1.00 55.86 1092 THR A CA 1
ATOM 717 C C . THR A 1 92 ? 120.516 151.012 123.300 1.00 59.31 1092 THR A C 1
ATOM 718 O O . THR A 1 92 ? 119.943 150.476 124.252 1.00 58.74 1092 THR A O 1
ATOM 722 N N . LEU A 1 93 ? 121.771 150.726 122.972 1.00 58.88 1093 LEU A N 1
ATOM 723 C CA . LEU A 1 93 ? 122.460 149.621 123.621 1.00 56.29 1093 LEU A CA 1
ATOM 724 C C . LEU A 1 93 ? 122.585 149.881 125.113 1.00 56.49 1093 LEU A C 1
ATOM 725 O O . LEU A 1 93 ? 122.567 148.931 125.884 1.00 56.00 1093 LEU A O 1
ATOM 730 N N . VAL A 1 94 ? 122.661 151.135 125.544 1.00 57.39 1094 VAL A N 1
ATOM 731 C CA . VAL A 1 94 ? 122.688 151.394 126.986 1.00 60.99 1094 VAL A CA 1
ATOM 732 C C . VAL A 1 94 ? 121.343 151.497 127.718 1.00 63.51 1094 VAL A C 1
ATOM 733 O O . VAL A 1 94 ? 121.319 151.610 128.948 1.00 62.95 1094 VAL A O 1
ATOM 737 N N . LYS A 1 95 ? 120.240 151.474 126.969 1.00 65.26 1095 LYS A N 1
ATOM 738 C CA . LYS A 1 95 ? 118.903 151.398 127.547 1.00 65.84 1095 LYS A CA 1
ATOM 739 C C . LYS A 1 95 ? 118.802 150.159 128.443 1.00 66.42 1095 LYS A C 1
ATOM 740 O O . LYS A 1 95 ? 118.652 149.035 127.955 1.00 64.52 1095 LYS A O 1
ATOM 746 N N . VAL A 1 96 ? 118.881 150.391 129.750 1.00 66.45 1096 VAL A N 1
ATOM 747 C CA . VAL A 1 96 ? 118.149 149.629 130.763 1.00 69.34 1096 VAL A CA 1
ATOM 748 C C . VAL A 1 96 ? 116.972 148.749 130.322 1.00 67.86 1096 VAL A C 1
ATOM 749 O O . VAL A 1 96 ? 116.855 147.611 130.767 1.00 70.54 1096 VAL A O 1
ATOM 753 N N . ASP A 1 97 ? 116.094 149.240 129.454 1.00 66.84 1097 ASP A N 1
ATOM 754 C CA . ASP A 1 97 ? 114.871 148.514 129.120 1.00 66.21 1097 ASP A CA 1
ATOM 755 C C . ASP A 1 97 ? 114.747 148.225 127.633 1.00 63.51 1097 ASP A C 1
ATOM 756 O O . ASP A 1 97 ? 113.624 147.991 127.182 1.00 60.36 1097 ASP A O 1
ATOM 761 N N . LYS A 1 98 ? 115.857 148.279 126.888 1.00 60.98 1098 LYS A N 1
ATOM 762 C CA . LYS A 1 98 ? 115.922 147.829 125.492 1.00 55.29 1098 LYS A CA 1
ATOM 763 C C . LYS A 1 98 ? 115.235 146.476 125.328 1.00 53.31 1098 LYS A C 1
ATOM 764 O O . LYS A 1 98 ? 115.250 145.678 126.266 1.00 52.25 1098 LYS A O 1
ATOM 770 N N . THR A 1 99 ? 114.643 146.253 124.153 1.00 47.10 1099 THR A N 1
ATOM 771 C CA . THR A 1 99 ? 113.786 145.121 123.849 1.00 46.96 1099 THR A CA 1
ATOM 772 C C . THR A 1 99 ? 114.454 144.232 122.809 1.00 48.44 1099 THR A C 1
ATOM 773 O O . THR A 1 99 ? 115.303 144.666 122.040 1.00 50.45 1099 THR A O 1
ATOM 777 N N . LYS A 1 100 ? 113.987 143.000 122.696 1.00 50.21 1100 LYS A N 1
ATOM 778 C CA . LYS A 1 100 ? 114.516 142.136 121.669 1.00 51.84 1100 LYS A CA 1
ATOM 779 C C . LYS A 1 100 ? 114.378 142.756 120.282 1.00 56.42 1100 LYS A C 1
ATOM 780 O O . LYS A 1 100 ? 115.348 142.738 119.521 1.00 56.71 1100 LYS A O 1
ATOM 786 N N . GLU A 1 101 ? 113.214 143.330 119.968 1.00 59.72 1101 GLU A N 1
ATOM 787 C CA . GLU A 1 101 ? 112.952 143.842 118.620 1.00 59.78 1101 GLU A CA 1
ATOM 788 C C . GLU A 1 101 ? 113.884 144.999 118.293 1.00 54.63 1101 GLU A C 1
ATOM 789 O O . GLU A 1 101 ? 114.342 145.127 117.162 1.00 56.27 1101 GLU A O 1
ATOM 795 N N . GLU A 1 102 ? 114.185 145.835 119.278 1.00 52.64 1102 GLU A N 1
ATOM 796 C CA . GLU A 1 102 ? 115.141 146.907 119.049 1.00 53.13 1102 GLU A CA 1
ATOM 797 C C . GLU A 1 102 ? 116.487 146.353 118.527 1.00 53.70 1102 GLU A C 1
ATOM 798 O O . GLU A 1 102 ? 117.034 146.850 117.530 1.00 54.12 1102 GLU A O 1
ATOM 804 N N . LEU A 1 103 ? 116.972 145.293 119.177 1.00 49.62 1103 LEU A N 1
ATOM 805 C CA . LEU A 1 103 ? 118.250 144.661 118.880 1.00 46.31 1103 LEU A CA 1
ATOM 806 C C . LEU A 1 103 ? 118.204 144.034 117.514 1.00 44.47 1103 LEU A C 1
ATOM 807 O O . LEU A 1 103 ? 119.195 144.090 116.773 1.00 44.01 1103 LEU A O 1
ATOM 812 N N . GLN A 1 104 ? 117.051 143.462 117.182 1.00 43.53 1104 GLN A N 1
ATOM 813 C CA . GLN A 1 104 ? 116.829 142.969 115.823 1.00 48.35 1104 GLN A CA 1
ATOM 814 C C . GLN A 1 104 ? 116.945 144.048 114.759 1.00 48.39 1104 GLN A C 1
ATOM 815 O O . GLN A 1 104 ? 117.398 143.776 113.645 1.00 49.25 1104 GLN A O 1
ATOM 821 N N . LYS A 1 105 ? 116.566 145.276 115.089 1.00 47.72 1105 LYS A N 1
ATOM 822 C CA . LYS A 1 105 ? 116.555 146.271 114.022 1.00 51.50 1105 LYS A CA 1
ATOM 823 C C . LYS A 1 105 ? 117.979 146.785 113.859 1.00 47.70 1105 LYS A C 1
ATOM 824 O O . LYS A 1 105 ? 118.451 146.893 112.716 1.00 45.83 1105 LYS A O 1
ATOM 830 N N . ILE A 1 106 ? 118.660 147.062 114.977 1.00 43.83 1106 ILE A N 1
ATOM 831 C CA . ILE A 1 106 ? 120.116 147.228 114.933 1.00 39.62 1106 ILE A CA 1
ATOM 832 C C . ILE A 1 106 ? 120.833 146.159 114.105 1.00 41.69 1106 ILE A C 1
ATOM 833 O O . ILE A 1 106 ? 121.663 146.459 113.243 1.00 43.92 1106 ILE A O 1
ATOM 838 N N . LEU A 1 107 ? 120.402 144.916 114.252 1.00 38.87 1107 LEU A N 1
ATOM 839 C CA . LEU A 1 107 ? 121.109 143.860 113.583 1.00 43.56 1107 LEU A CA 1
ATOM 840 C C . LEU A 1 107 ? 120.909 144.096 112.093 1.00 47.15 1107 LEU A C 1
ATOM 841 O O . LEU A 1 107 ? 121.870 143.997 111.320 1.00 50.40 1107 LEU A O 1
ATOM 846 N N . GLU A 1 108 ? 119.673 144.421 111.704 1.00 49.77 1108 GLU A N 1
ATOM 847 C CA . GLU A 1 108 ? 119.275 144.679 110.313 1.00 47.27 1108 GLU A CA 1
ATOM 848 C C . GLU A 1 108 ? 120.068 145.833 109.697 1.00 40.33 1108 GLU A C 1
ATOM 849 O O . GLU A 1 108 ? 120.516 145.743 108.564 1.00 40.92 1108 GLU A O 1
ATOM 855 N N . ILE A 1 109 ? 120.283 146.889 110.465 1.00 37.95 1109 ILE A N 1
ATOM 856 C CA . ILE A 1 109 ? 121.085 148.041 110.074 1.00 41.34 1109 ILE A CA 1
ATOM 857 C C . ILE A 1 109 ? 122.544 147.637 109.867 1.00 43.53 1109 ILE A C 1
ATOM 858 O O . ILE A 1 109 ? 123.130 147.872 108.802 1.00 49.92 1109 ILE A O 1
ATOM 863 N N . LEU A 1 110 ? 123.150 147.052 110.899 1.00 43.29 1110 LEU A N 1
ATOM 864 C CA . LEU A 1 110 ? 124.518 146.559 110.772 1.00 38.06 1110 LEU A CA 1
ATOM 865 C C . LEU A 1 110 ? 124.657 145.659 109.568 1.00 38.43 1110 LEU A C 1
ATOM 866 O O . LEU A 1 110 ? 125.648 145.779 108.870 1.00 39.28 1110 LEU A O 1
ATOM 871 N N . LYS A 1 111 ? 123.691 144.789 109.274 1.00 37.66 1111 LYS A N 1
ATOM 872 C CA . LYS A 1 111 ? 123.873 143.960 108.085 1.00 40.87 1111 LYS A CA 1
ATOM 873 C C . LYS A 1 111 ? 123.759 144.682 106.742 1.00 44.23 1111 LYS A C 1
ATOM 874 O O . LYS A 1 111 ? 124.304 144.209 105.737 1.00 42.57 1111 LYS A O 1
ATOM 880 N N . ASP A 1 112 ? 122.955 145.748 106.685 1.00 47.64 1112 ASP A N 1
ATOM 881 C CA . ASP A 1 112 ? 122.724 146.488 105.436 1.00 47.50 1112 ASP A CA 1
ATOM 882 C C . ASP A 1 112 ? 123.990 147.324 105.197 1.00 45.50 1112 ASP A C 1
ATOM 883 O O . ASP A 1 112 ? 124.549 147.373 104.103 1.00 46.69 1112 ASP A O 1
ATOM 888 N N . LEU A 1 113 ? 124.435 147.994 106.252 1.00 44.21 1113 LEU A N 1
ATOM 889 C CA . LEU A 1 113 ? 125.690 148.720 106.212 1.00 43.02 1113 LEU A CA 1
ATOM 890 C C . LEU A 1 113 ? 126.892 147.833 105.869 1.00 44.57 1113 LEU A C 1
ATOM 891 O O . LEU A 1 113 ? 127.777 148.230 105.092 1.00 47.14 1113 LEU A O 1
ATOM 896 N N . ARG A 1 114 ? 126.932 146.611 106.404 1.00 43.46 1114 ARG A N 1
ATOM 897 C CA . ARG A 1 114 ? 128.097 145.773 106.155 1.00 42.86 1114 ARG A CA 1
ATOM 898 C C . ARG A 1 114 ? 128.105 145.440 104.676 1.00 46.25 1114 ARG A C 1
ATOM 899 O O . ARG A 1 114 ? 129.168 145.305 104.077 1.00 48.25 1114 ARG A O 1
ATOM 907 N N . GLU A 1 115 ? 126.925 145.293 104.076 1.00 48.48 1115 GLU A N 1
ATOM 908 C CA . GLU A 1 115 ? 126.850 144.837 102.687 1.00 49.60 1115 GLU A CA 1
ATOM 909 C C . GLU A 1 115 ? 127.255 145.916 101.658 1.00 49.22 1115 GLU A C 1
ATOM 910 O O . GLU A 1 115 ? 127.900 145.607 100.658 1.00 49.14 1115 GLU A O 1
ATOM 916 N N . ALA A 1 116 ? 126.844 147.154 101.919 1.00 43.33 1116 ALA A N 1
ATOM 917 C CA . ALA A 1 116 ? 127.428 148.382 101.390 1.00 45.59 1116 ALA A CA 1
ATOM 918 C C . ALA A 1 116 ? 128.964 148.411 101.410 1.00 46.53 1116 ALA A C 1
ATOM 919 O O . ALA A 1 116 ? 129.589 148.433 100.338 1.00 43.27 1116 ALA A O 1
ATOM 921 N N . TRP A 1 117 ? 129.556 148.390 102.612 1.00 47.34 1117 TRP A N 1
ATOM 922 C CA . TRP A 1 117 ? 131.012 148.221 102.776 1.00 39.55 1117 TRP A CA 1
ATOM 923 C C . TRP A 1 117 ? 131.593 147.144 101.906 1.00 41.19 1117 TRP A C 1
ATOM 924 O O . TRP A 1 117 ? 132.585 147.379 101.199 1.00 45.04 1117 TRP A O 1
ATOM 935 N N . GLU A 1 118 ? 130.946 145.989 101.880 1.00 42.33 1118 GLU A N 1
ATOM 936 C CA . GLU A 1 118 ? 131.361 144.933 100.952 1.00 46.50 1118 GLU A CA 1
ATOM 937 C C . GLU A 1 118 ? 131.293 145.250 99.466 1.00 46.83 1118 GLU A C 1
ATOM 938 O O . GLU A 1 118 ? 132.108 144.768 98.686 1.00 47.43 1118 GLU A O 1
ATOM 944 N N . GLU A 1 119 ? 130.266 145.985 99.056 1.00 49.40 1119 GLU A N 1
ATOM 945 C CA . GLU A 1 119 ? 130.136 146.378 97.661 1.00 53.06 1119 GLU A CA 1
ATOM 946 C C . GLU A 1 119 ? 131.299 147.316 97.359 1.00 51.34 1119 GLU A C 1
ATOM 947 O O . GLU A 1 119 ? 132.012 147.127 96.379 1.00 51.84 1119 GLU A O 1
ATOM 953 N N . VAL A 1 120 ? 131.533 148.291 98.235 1.00 50.39 1120 VAL A N 1
ATOM 954 C CA . VAL A 1 120 ? 132.696 149.139 98.063 1.00 47.79 1120 VAL A CA 1
ATOM 955 C C . VAL A 1 120 ? 133.996 148.334 97.968 1.00 54.27 1120 VAL A C 1
ATOM 956 O O . VAL A 1 120 ? 134.895 148.734 97.249 1.00 59.54 1120 VAL A O 1
ATOM 960 N N . LYS A 1 121 ? 134.093 147.198 98.657 1.00 57.13 1121 LYS A N 1
ATOM 961 C CA . LYS A 1 121 ? 135.299 146.383 98.703 1.00 59.24 1121 LYS A CA 1
ATOM 962 C C . LYS A 1 121 ? 135.588 145.765 97.349 1.00 64.43 1121 LYS A C 1
ATOM 963 O O . LYS A 1 121 ? 136.740 145.660 96.930 1.00 63.73 1121 LYS A O 1
ATOM 969 N N . LYS A 1 122 ? 134.536 145.295 96.691 1.00 70.26 1122 LYS A N 1
ATOM 970 C CA . LYS A 1 122 ? 134.721 144.609 95.421 1.00 76.51 1122 LYS A CA 1
ATOM 971 C C . LYS A 1 122 ? 134.902 145.585 94.257 1.00 77.13 1122 LYS A C 1
ATOM 972 O O . LYS A 1 122 ? 135.472 145.215 93.234 1.00 78.53 1122 LYS A O 1
ATOM 978 N N . LYS A 1 123 ? 134.483 146.837 94.426 1.00 79.50 1123 LYS A N 1
ATOM 979 C CA . LYS A 1 123 ? 134.874 147.908 93.506 1.00 81.55 1123 LYS A CA 1
ATOM 980 C C . LYS A 1 123 ? 136.336 148.353 93.618 1.00 81.87 1123 LYS A C 1
ATOM 981 O O . LYS A 1 123 ? 136.821 149.075 92.743 1.00 82.85 1123 LYS A O 1
ATOM 987 N N . VAL A 1 124 ? 137.031 147.930 94.675 1.00 80.61 1124 VAL A N 1
ATOM 988 C CA . VAL A 1 124 ? 138.409 148.348 94.944 1.00 78.50 1124 VAL A CA 1
ATOM 989 C C . VAL A 1 124 ? 139.422 147.273 94.563 1.00 75.94 1124 VAL A C 1
ATOM 993 N N . ASN B 2 16 ? 113.224 156.124 117.100 1.00 64.21 2479 ASN B N 1
ATOM 994 C CA . ASN B 2 16 ? 114.723 156.230 117.058 1.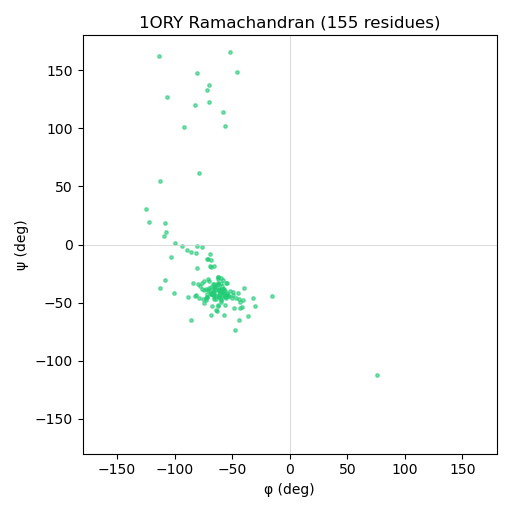00 70.88 2479 ASN B CA 1
ATOM 995 C C . ASN B 2 16 ? 115.437 155.135 116.259 1.00 70.67 2479 ASN B C 1
ATOM 996 O O . ASN B 2 16 ? 116.066 155.387 115.220 1.00 71.67 2479 ASN B O 1
ATOM 1001 N N . VAL B 2 17 ? 115.356 153.905 116.745 1.00 69.57 2480 VAL B N 1
ATOM 1002 C CA . VAL B 2 17 ? 115.950 152.828 115.975 1.00 69.38 2480 VAL B CA 1
ATOM 1003 C C . VAL B 2 17 ? 115.270 152.694 114.613 1.00 69.30 2480 VAL B C 1
ATOM 1004 O O . VAL B 2 17 ? 115.914 152.404 113.599 1.00 67.27 2480 VAL B O 1
ATOM 1008 N N . ASP B 2 18 ? 113.967 152.979 114.599 1.00 72.77 2481 ASP B N 1
ATOM 1009 C CA . ASP B 2 18 ? 113.196 153.232 113.377 1.00 71.87 2481 ASP B CA 1
ATOM 1010 C C . ASP B 2 18 ? 113.736 154.374 112.521 1.00 70.51 2481 ASP B C 1
ATOM 1011 O O . ASP B 2 18 ? 113.805 154.265 111.298 1.00 72.43 2481 ASP B O 1
ATOM 1016 N N . PHE B 2 19 ? 114.086 155.482 113.164 1.00 67.75 2482 PHE B N 1
ATOM 1017 C CA . PHE B 2 19 ? 114.824 156.550 112.499 1.00 69.41 2482 PHE B CA 1
ATOM 1018 C C . PHE B 2 19 ? 116.178 156.191 111.846 1.00 68.21 2482 PHE B C 1
ATOM 1019 O O . PHE B 2 19 ? 116.365 156.370 110.628 1.00 67.52 2482 PHE B O 1
ATOM 1027 N N . ALA B 2 20 ? 117.112 155.713 112.677 1.00 65.11 2483 ALA B N 1
ATOM 1028 C CA . ALA B 2 20 ? 118.319 155.009 112.246 1.00 58.00 2483 ALA B CA 1
ATOM 1029 C C . ALA B 2 20 ? 118.024 154.053 111.118 1.00 56.01 2483 ALA B C 1
ATOM 1030 O O . ALA B 2 20 ? 118.727 154.031 110.105 1.00 54.00 2483 ALA B O 1
ATOM 1032 N N . LYS B 2 21 ? 116.981 153.250 111.261 1.00 57.73 2484 LYS B N 1
ATOM 1033 C CA . LYS B 2 21 ? 116.665 152.351 110.152 1.00 63.44 2484 LYS B CA 1
ATOM 1034 C C . LYS B 2 21 ? 116.413 153.066 108.800 1.00 66.79 2484 LYS B C 1
ATOM 1035 O O . LYS B 2 21 ? 116.830 152.598 107.718 1.00 65.87 2484 LYS B O 1
ATOM 1041 N N . GLU B 2 22 ? 115.753 154.224 108.875 1.00 68.93 2485 GLU B N 1
ATOM 1042 C CA . GLU B 2 22 ? 115.349 154.964 107.676 1.00 69.99 2485 GLU B CA 1
ATOM 1043 C C . GLU B 2 22 ? 116.557 155.642 107.045 1.00 66.24 2485 GLU B C 1
ATOM 1044 O O . GLU B 2 22 ? 116.812 155.464 105.851 1.00 64.71 2485 GLU B O 1
ATOM 1050 N N . MET B 2 23 ? 117.305 156.367 107.874 1.00 63.76 2486 MET B N 1
ATOM 1051 C CA . MET B 2 23 ? 118.688 156.731 107.561 1.00 66.37 2486 MET B CA 1
ATOM 1052 C C . MET B 2 23 ? 119.494 155.747 106.719 1.00 66.65 2486 MET B C 1
ATOM 1053 O O . MET B 2 23 ? 120.144 156.152 105.750 1.00 66.60 2486 MET B O 1
ATOM 1058 N N . THR B 2 24 ? 119.415 154.466 107.086 1.00 65.13 2487 THR B N 1
ATOM 1059 C CA . THR B 2 24 ? 120.364 153.442 106.678 1.00 60.91 2487 THR B CA 1
ATOM 1060 C C . THR B 2 24 ? 119.986 153.045 105.275 1.00 62.25 2487 THR B C 1
ATOM 1061 O O . THR B 2 24 ? 120.836 152.707 104.436 1.00 63.51 2487 THR B O 1
ATOM 1065 N N . GLU B 2 25 ? 118.681 153.076 105.028 1.00 65.58 2488 GLU B N 1
ATOM 1066 C CA . GLU B 2 25 ? 118.183 152.760 103.684 1.00 68.22 2488 GLU B CA 1
ATOM 1067 C C . GLU B 2 25 ? 118.704 153.773 102.641 1.00 66.56 2488 GLU B C 1
ATOM 1068 O O . GLU B 2 25 ? 118.858 153.447 101.459 1.00 67.50 2488 GLU B O 1
ATOM 1074 N N . PHE B 2 26 ? 118.982 154.991 103.110 1.00 64.51 2489 PHE B N 1
ATOM 1075 C CA . PHE B 2 26 ? 119.600 156.082 102.343 1.00 65.30 2489 PHE B CA 1
ATOM 1076 C C . PHE B 2 26 ? 121.137 155.997 102.357 1.00 60.64 2489 PHE B C 1
ATOM 1077 O O . PHE B 2 26 ? 121.763 155.796 101.307 1.00 58.17 2489 PHE B O 1
ATOM 1085 N N . THR B 2 27 ? 121.726 156.162 103.548 1.00 59.35 2490 THR B N 1
ATOM 1086 C CA . THR B 2 27 ? 123.164 155.982 103.793 1.00 56.70 2490 THR B CA 1
ATOM 1087 C C . THR B 2 27 ? 123.869 154.821 103.097 1.00 54.80 2490 THR B C 1
ATOM 1088 O O . THR B 2 27 ? 124.996 154.993 102.643 1.00 54.27 2490 THR B O 1
ATOM 1092 N N . LYS B 2 28 ? 123.204 153.674 102.969 1.00 52.13 2491 LYS B N 1
ATOM 1093 C CA . LYS B 2 28 ? 123.840 152.566 102.293 1.00 54.33 2491 LYS B CA 1
ATOM 1094 C C . LYS B 2 28 ? 123.998 152.886 100.824 1.00 58.63 2491 LYS B C 1
ATOM 1095 O O . LYS B 2 28 ? 124.776 152.232 100.113 1.00 56.92 2491 LYS B O 1
ATOM 1101 N N . TYR B 2 29 ? 123.212 153.865 100.373 1.00 62.13 2492 TYR B N 1
ATOM 1102 C CA . TYR B 2 29 ? 123.209 154.251 98.969 1.00 59.81 2492 TYR B CA 1
ATOM 1103 C C . TYR B 2 29 ? 124.278 155.301 98.790 1.00 56.35 2492 TYR B C 1
ATOM 1104 O O . TYR B 2 29 ? 125.052 155.160 97.856 1.00 56.25 2492 TYR B O 1
ATOM 1113 N N . GLN B 2 30 ? 124.359 156.283 99.689 1.00 55.14 2493 GLN B N 1
ATOM 1114 C CA . GLN B 2 30 ? 125.521 157.184 99.776 1.00 57.86 2493 GLN B CA 1
ATOM 1115 C C . GLN B 2 30 ? 126.852 156.441 99.616 1.00 61.85 2493 GLN B C 1
ATOM 1116 O O . GLN B 2 30 ? 127.669 156.814 98.762 1.00 64.46 2493 GLN B O 1
ATOM 1122 N N . ILE B 2 31 ? 127.068 155.401 100.432 1.00 60.75 2494 ILE B N 1
ATOM 1123 C CA . ILE B 2 31 ? 128.303 154.615 100.417 1.00 56.55 2494 ILE B CA 1
ATOM 1124 C C . ILE B 2 31 ? 128.475 153.886 99.100 1.00 56.84 2494 ILE B C 1
ATOM 1125 O O . ILE B 2 31 ? 129.560 153.839 98.522 1.00 58.12 2494 ILE B O 1
ATOM 1130 N N . ARG B 2 32 ? 127.410 153.239 98.646 1.00 60.40 2495 ARG B N 1
ATOM 1131 C CA . ARG B 2 32 ? 127.482 152.500 97.390 1.00 64.63 2495 ARG B CA 1
ATOM 1132 C C . ARG B 2 32 ? 127.887 153.446 96.254 1.00 66.20 2495 ARG B C 1
ATOM 1133 O O . ARG B 2 32 ? 128.553 153.040 95.313 1.00 67.70 2495 ARG B O 1
ATOM 1141 N N . MET B 2 33 ? 127.507 154.717 96.362 1.00 69.28 2496 MET B N 1
ATOM 1142 C CA . MET B 2 33 ? 127.473 155.643 95.235 1.00 72.93 2496 MET B CA 1
ATOM 1143 C C . MET B 2 33 ? 128.605 156.667 95.364 1.00 72.19 2496 MET B C 1
ATOM 1144 O O . MET B 2 33 ? 129.108 157.170 94.357 1.00 70.56 2496 MET B O 1
ATOM 1149 N N . GLN B 2 34 ? 128.973 156.989 96.603 1.00 69.56 2497 GLN B N 1
ATOM 1150 C CA . GLN B 2 34 ? 130.183 157.754 96.885 1.00 68.79 2497 GLN B CA 1
ATOM 1151 C C . GLN B 2 34 ? 131.250 156.953 97.620 1.00 66.61 2497 GLN B C 1
ATOM 1152 O O . GLN B 2 34 ? 131.733 157.362 98.681 1.00 64.77 2497 GLN B O 1
ATOM 1158 N N . SER B 2 35 ? 131.602 155.813 97.038 1.00 65.68 2498 SER B N 1
ATOM 1159 C CA . SER B 2 35 ? 132.659 154.948 97.539 1.00 66.26 2498 SER B CA 1
ATOM 1160 C C . SER B 2 35 ? 133.826 155.713 98.138 1.00 65.75 2498 SER B C 1
ATOM 1161 O O . SER B 2 35 ? 134.135 155.572 99.334 1.00 65.23 2498 SER B O 1
ATOM 1164 N N 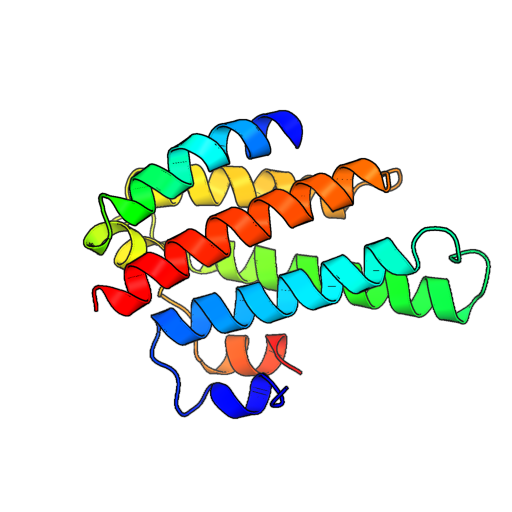. GLY B 2 36 ? 134.453 156.517 97.279 1.00 63.45 2499 GLY B N 1
ATOM 1165 C CA . GLY B 2 36 ? 135.692 157.205 97.587 1.00 56.43 2499 GLY B CA 1
ATOM 1166 C C . GLY B 2 36 ? 135.591 158.030 98.843 1.00 53.33 2499 GLY B C 1
ATOM 1167 O O . GLY B 2 36 ? 136.486 158.018 99.677 1.00 59.21 2499 GLY B O 1
ATOM 1168 N N . VAL B 2 37 ? 134.490 158.744 99.006 1.00 52.80 2500 VAL B N 1
ATOM 1169 C CA . VAL B 2 37 ? 134.244 159.483 100.238 1.00 52.32 2500 VAL B CA 1
ATOM 1170 C C . VAL B 2 37 ? 133.842 158.568 101.413 1.00 53.05 2500 VAL B C 1
ATOM 1171 O O . VAL B 2 37 ? 134.092 158.924 102.584 1.00 51.93 2500 VAL B O 1
ATOM 1175 N N . ALA B 2 38 ? 133.167 157.448 101.116 1.00 49.47 2501 ALA B N 1
ATOM 1176 C CA . ALA B 2 38 ? 132.793 156.477 102.166 1.00 51.73 2501 ALA B CA 1
ATOM 1177 C C . ALA B 2 38 ? 134.052 156.006 102.921 1.00 48.14 2501 ALA B C 1
ATOM 1178 O O . ALA B 2 38 ? 134.166 156.142 104.147 1.00 43.24 2501 ALA B O 1
ATOM 1180 N N . MET B 2 39 ? 135.032 155.565 102.139 1.00 48.30 2502 MET B N 1
ATOM 1181 C CA . MET B 2 39 ? 136.346 155.211 102.656 1.00 49.82 2502 MET B CA 1
ATOM 1182 C C . MET B 2 39 ? 137.130 156.237 103.448 1.00 50.42 2502 MET B C 1
ATOM 1183 O O . MET B 2 39 ? 137.771 155.855 104.421 1.00 52.91 2502 MET B O 1
ATOM 1188 N N . LEU B 2 40 ? 137.109 157.500 103.030 1.00 47.21 2503 LEU B N 1
ATOM 1189 C CA . LEU B 2 40 ? 137.792 158.537 103.779 1.00 46.40 2503 LEU B CA 1
ATOM 1190 C C . LEU B 2 40 ? 136.997 158.712 105.051 1.00 45.71 2503 LEU B C 1
ATOM 1191 O O . LEU B 2 40 ? 137.545 159.072 106.099 1.00 46.48 2503 LEU B O 1
ATOM 1196 N N . ALA B 2 41 ? 135.691 158.481 104.947 1.00 44.09 2504 ALA B N 1
ATOM 1197 C CA . ALA B 2 41 ? 134.835 158.701 106.111 1.00 47.10 2504 ALA B CA 1
ATOM 1198 C C . ALA B 2 41 ? 135.265 157.747 107.232 1.00 45.51 2504 ALA B C 1
ATOM 1199 O O . ALA B 2 41 ? 135.554 158.181 108.353 1.00 44.95 2504 ALA B O 1
ATOM 1201 N N . GLN B 2 42 ? 135.324 156.464 106.877 1.00 43.52 2505 GLN B N 1
ATOM 1202 C CA . GLN B 2 42 ? 135.194 155.357 107.820 1.00 46.08 2505 GLN B CA 1
ATOM 1203 C C . GLN B 2 42 ? 136.494 154.551 107.973 1.00 43.39 2505 GLN B C 1
ATOM 1204 O O . GLN B 2 42 ? 136.760 154.091 109.058 1.00 38.49 2505 GLN B O 1
ATOM 1210 N N . ALA B 2 43 ? 137.254 154.342 106.899 1.00 39.79 2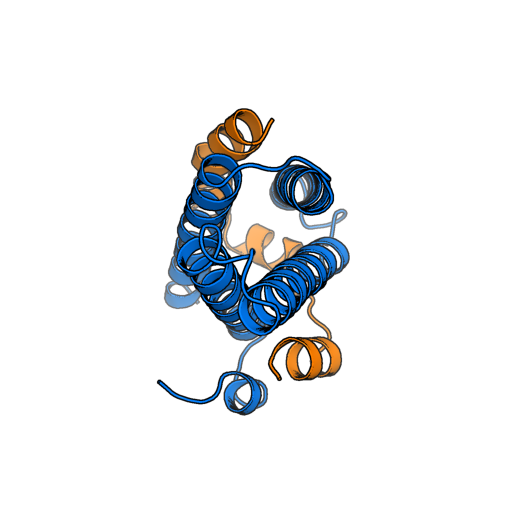506 ALA B N 1
ATOM 1211 C CA . ALA B 2 43 ? 138.407 153.456 106.945 1.00 36.29 2506 ALA B CA 1
ATOM 1212 C C . ALA B 2 43 ? 139.640 154.097 107.587 1.00 36.10 2506 ALA B C 1
ATOM 1213 O O . ALA B 2 43 ? 140.686 154.239 106.979 1.00 36.50 2506 ALA B O 1
ATOM 1215 N N . ASN B 2 44 ? 139.532 154.468 108.853 1.00 39.52 2507 ASN B N 1
ATOM 1216 C CA . ASN B 2 44 ? 140.617 155.156 109.522 1.00 39.53 2507 ASN B CA 1
ATOM 1217 C C . ASN B 2 44 ? 141.014 154.392 110.793 1.00 42.31 2507 ASN B C 1
ATOM 1218 O O . ASN B 2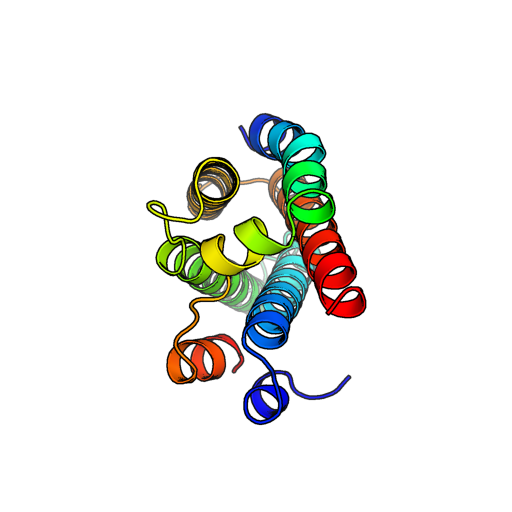 44 ? 141.511 154.996 111.765 1.00 39.11 2507 ASN B O 1
ATOM 1223 N N . ALA B 2 45 ? 140.839 153.063 110.758 1.00 41.07 2508 ALA B N 1
ATOM 1224 C CA . ALA B 2 45 ? 141.018 152.228 111.976 1.00 42.52 2508 ALA B CA 1
ATOM 1225 C C . ALA B 2 45 ? 142.486 152.149 112.374 1.00 39.61 2508 ALA B C 1
ATOM 1226 O O . ALA B 2 45 ? 143.349 152.032 111.500 1.00 38.48 2508 ALA B O 1
ATOM 1228 N N . LEU B 2 46 ? 142.778 152.255 113.664 1.00 38.95 2509 LEU B N 1
ATOM 1229 C CA . LEU B 2 46 ? 144.124 151.914 114.151 1.00 45.49 2509 LEU B CA 1
ATOM 1230 C C . LEU B 2 46 ? 144.199 150.401 114.345 1.00 44.33 2509 LEU B C 1
ATOM 1231 O O . LEU B 2 46 ? 143.400 149.843 115.133 1.00 45.43 2509 LEU B O 1
ATOM 1236 N N . PRO B 2 47 ? 145.124 149.757 113.635 1.00 41.29 2510 PRO B N 1
ATOM 1237 C CA . PRO B 2 47 ? 145.221 148.290 113.601 1.00 40.32 2510 PRO B CA 1
ATOM 1238 C C . PRO B 2 47 ? 145.204 147.584 114.975 1.00 41.28 2510 PRO B C 1
ATOM 1239 O O . PRO B 2 47 ? 144.490 146.586 115.141 1.00 40.96 2510 PRO B O 1
ATOM 1243 N N . GLN B 2 48 ? 145.890 148.128 115.978 1.00 41.41 2511 GLN B N 1
ATOM 1244 C CA . GLN B 2 48 ? 145.822 147.504 117.295 1.00 42.34 2511 GLN B CA 1
ATOM 1245 C C . GLN B 2 48 ? 144.449 147.529 117.948 1.00 43.50 2511 GLN B C 1
ATOM 1246 O O . GLN B 2 48 ? 144.074 146.542 118.567 1.00 44.93 2511 GLN B O 1
ATOM 1252 N N . LEU B 2 49 ? 143.670 148.596 117.763 1.00 42.51 2512 LEU B N 1
ATOM 1253 C CA . LEU B 2 49 ? 142.314 148.631 118.302 1.00 38.27 2512 LEU B CA 1
ATOM 1254 C C . LEU B 2 49 ? 141.487 147.510 117.680 1.00 37.07 2512 LEU B C 1
ATOM 1255 O O . LEU B 2 49 ? 140.672 146.864 118.352 1.00 37.01 2512 LEU B O 1
ATOM 1260 N N . VAL B 2 50 ? 141.699 147.276 116.389 1.00 32.75 2513 VAL B N 1
ATOM 1261 C CA . VAL B 2 50 ? 140.855 146.353 115.627 1.00 35.45 2513 VAL B CA 1
ATOM 1262 C C . VAL B 2 50 ? 141.139 144.955 116.186 1.00 38.43 2513 VAL B C 1
ATOM 1263 O O . VAL B 2 50 ? 140.231 144.221 116.573 1.00 42.10 2513 VAL B O 1
ATOM 1267 N N . LEU B 2 51 ? 142.419 144.606 116.217 1.00 38.66 2514 LEU B N 1
ATOM 1268 C CA . LEU B 2 51 ? 142.921 143.423 116.899 1.00 40.50 2514 LEU B CA 1
ATOM 1269 C C . LEU B 2 51 ? 142.301 143.199 118.295 1.00 39.53 2514 LEU B C 1
ATOM 1270 O O . LEU B 2 51 ? 141.849 142.100 118.577 1.00 35.28 2514 LEU B O 1
ATOM 1275 N N . GLN B 2 52 ? 142.267 144.202 119.170 1.00 39.65 2515 GLN B N 1
ATOM 1276 C CA . GLN B 2 52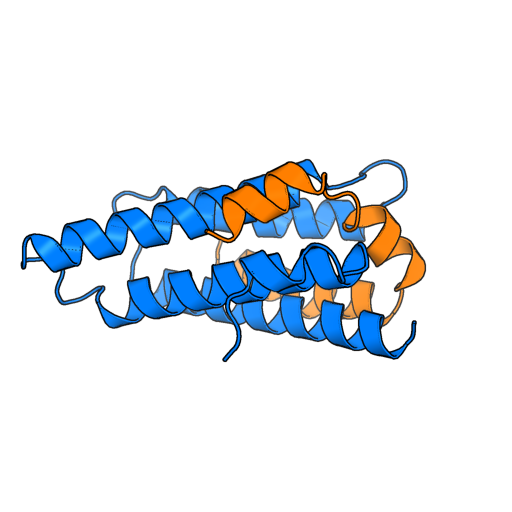 ? 141.593 144.061 120.457 1.00 42.56 2515 GLN B CA 1
ATOM 1277 C C . GLN B 2 52 ? 140.107 143.788 120.309 1.00 42.34 2515 GLN B C 1
ATOM 1278 O O . GLN B 2 52 ? 139.628 142.863 120.959 1.00 46.43 2515 GLN B O 1
ATOM 1284 N N . LEU B 2 53 ? 139.396 144.515 119.440 1.00 40.62 2516 LEU B N 1
ATOM 1285 C CA . LEU B 2 53 ? 137.936 144.383 119.337 1.00 34.83 2516 LEU B CA 1
ATOM 1286 C C . LEU B 2 53 ? 137.609 143.057 118.699 1.00 35.58 2516 LEU B C 1
ATOM 1287 O O . LEU B 2 53 ? 136.476 142.599 118.790 1.00 33.86 2516 LEU B O 1
ATOM 1292 N N . LEU B 2 54 ? 138.604 142.395 118.123 1.00 32.90 2517 LEU B N 1
ATOM 1293 C CA . LEU B 2 54 ? 138.328 141.110 117.477 1.00 34.68 2517 LEU B CA 1
ATOM 1294 C C . LEU B 2 54 ? 138.664 139.823 118.266 1.00 36.54 2517 LEU B C 1
ATOM 1295 O O . LEU B 2 54 ? 138.499 138.722 117.735 1.00 35.53 2517 LEU B O 1
ATOM 1300 N N . ARG B 2 55 ? 139.165 139.944 119.498 1.00 36.31 2518 ARG B N 1
ATOM 1301 C CA . ARG B 2 55 ? 139.287 138.833 120.453 1.00 41.37 2518 ARG B CA 1
ATOM 1302 C C . ARG B 2 55 ? 138.090 137.858 120.611 1.00 35.98 2518 ARG B C 1
#